Protein AF-A0A317SNU3-F1 (afdb_monomer)

Solvent-accessible surface area (backbone atoms only — not comparable to full-atom values): 5653 Å² total; per-residue (Å²): 129,87,79,77,74,79,76,78,79,77,80,51,76,71,59,56,67,74,59,52,39,79,40,68,68,50,52,49,54,66,69,69,50,57,92,88,56,88,82,66,70,39,50,67,39,48,52,50,29,52,56,42,22,73,74,49,82,58,45,58,78,88,29,46,66,35,50,47,51,28,51,52,37,49,48,53,44,54,51,50,53,50,47,53,49,51,50,50,54,57,62,71,75,108

Secondary structure (DSSP, 8-state):
---PPPPPPPPPHHHHHHT-TTSHHHHHHHHHS-TT----TTHHHHHHHHHHHHHTTT-SGGGHHHHHHHHHHHHHHHHHHHHHHHHHHHHT--

Nearest PDB structures (foldseek):
  1ei0-assembly1_A  TM=9.482E-01  e=1.189E+00  unclassified

pLDDT: mean 84.3, std 15.94, range [46.88, 95.5]

Radius of gyration: 17.39 Å; Cα contacts (8 Å, |Δi|>4): 49; chains: 1; bounding box: 44×30×57 Å

Mean predicted aligned error: 8.38 Å

Sequence (94 aa):
MPDTPPAPPAPSNSDRDIEDPLRPETKAKFKAKASSQYFDPCQEAANRSIRCLNRNVGDRDMCSDYFQAYRDCKKKWIEDMKEEKRRKTRMSLF

Organism: NCBI:txid42249

Foldseek 3Di:
DDDDPDDDPDDDPVNVVVQQLPDPVNVVVVVPDDPPDDDQSRVVLVVQLVVQCVVVVNPNVSSVVSVVSSVVNVVVVVVVVVVVVVVVVVVVVD

InterPro domains:
  IPR009069 Cysteine alpha-hairpin motif superfamily [SSF47072] (36-81)
  IPR051040 Cytochrome c oxidase-assembly factor COX23 [PTHR46811] (12-89)

Structure (mmCIF, N/CA/C/O backbone):
data_AF-A0A317SNU3-F1
#
_entry.id   AF-A0A317SNU3-F1
#
loop_
_atom_site.group_PDB
_atom_site.id
_atom_site.type_symbol
_atom_site.label_atom_id
_atom_site.label_alt_id
_atom_site.label_comp_id
_atom_site.label_asym_id
_atom_site.label_entity_id
_atom_site.label_seq_id
_atom_site.pdbx_PDB_ins_code
_atom_site.Cartn_x
_atom_site.Cartn_y
_atom_site.Cartn_z
_atom_site.occupancy
_atom_site.B_iso_or_equiv
_atom_site.auth_seq_id
_atom_site.auth_comp_id
_atom_site.auth_asym_id
_atom_site.auth_atom_id
_atom_site.pdbx_PDB_model_num
ATOM 1 N N . MET A 1 1 ? 27.769 4.912 -26.620 1.00 46.88 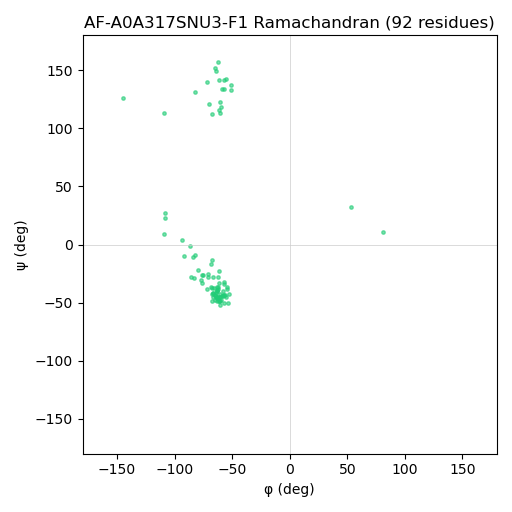1 MET A N 1
ATOM 2 C CA . MET A 1 1 ? 27.574 5.242 -25.193 1.00 46.88 1 MET A CA 1
ATOM 3 C C . MET A 1 1 ? 26.094 5.054 -24.926 1.00 46.88 1 MET A C 1
ATOM 5 O O . MET A 1 1 ? 25.340 5.537 -25.757 1.00 46.88 1 MET A O 1
ATOM 9 N N . PRO A 1 2 ? 25.664 4.274 -23.923 1.00 53.16 2 PRO A N 1
ATOM 10 C CA . PRO A 1 2 ? 24.239 4.113 -23.672 1.00 53.16 2 PRO A CA 1
ATOM 11 C C . PRO A 1 2 ? 23.690 5.433 -23.128 1.00 53.16 2 PRO A C 1
ATOM 13 O O . PRO A 1 2 ? 24.182 5.942 -22.122 1.00 53.16 2 PRO A O 1
ATOM 16 N N . ASP A 1 3 ? 22.722 5.998 -23.839 1.00 50.69 3 ASP A N 1
ATOM 17 C CA . ASP A 1 3 ? 21.976 7.174 -23.417 1.00 50.69 3 ASP A CA 1
ATOM 18 C C . ASP A 1 3 ? 21.258 6.858 -22.102 1.00 50.69 3 ASP A C 1
ATOM 20 O O . ASP A 1 3 ? 20.371 6.004 -22.048 1.00 50.69 3 ASP A O 1
ATOM 24 N N . THR A 1 4 ? 21.673 7.513 -21.019 1.00 56.47 4 THR A N 1
ATOM 25 C CA . THR A 1 4 ? 20.987 7.434 -19.729 1.00 56.47 4 THR A CA 1
ATOM 26 C C . THR A 1 4 ? 19.551 7.933 -19.920 1.00 56.47 4 THR A C 1
ATOM 28 O O . THR A 1 4 ? 19.375 9.097 -20.293 1.00 56.47 4 THR A O 1
ATOM 31 N N . PRO A 1 5 ? 18.514 7.104 -19.688 1.00 61.00 5 PRO A N 1
ATOM 32 C CA . PRO A 1 5 ? 17.139 7.565 -19.795 1.00 61.00 5 PRO A CA 1
ATOM 33 C C . PRO A 1 5 ? 16.896 8.688 -18.774 1.00 61.00 5 PRO A C 1
ATOM 35 O O . PRO A 1 5 ? 17.425 8.631 -17.659 1.00 61.00 5 PRO A O 1
ATOM 38 N N . PRO A 1 6 ? 16.127 9.730 -19.139 1.00 48.75 6 PRO A N 1
ATOM 39 C CA . PRO A 1 6 ? 15.883 10.863 -18.260 1.00 48.75 6 PRO A CA 1
ATOM 40 C C . PRO A 1 6 ? 15.236 10.383 -16.959 1.00 48.75 6 PRO A C 1
ATOM 42 O O . PRO A 1 6 ? 14.293 9.589 -16.979 1.00 48.75 6 PRO A O 1
ATOM 45 N N . ALA A 1 7 ? 15.759 10.873 -15.832 1.00 49.44 7 ALA A N 1
ATOM 46 C CA . ALA A 1 7 ? 15.203 10.599 -14.516 1.00 49.44 7 ALA A CA 1
ATOM 47 C C . ALA A 1 7 ? 13.693 10.909 -14.511 1.00 49.44 7 ALA A C 1
ATOM 49 O O . ALA A 1 7 ? 13.284 11.933 -15.075 1.00 49.44 7 ALA A O 1
ATOM 50 N N . PRO A 1 8 ? 12.852 10.051 -13.901 1.00 60.19 8 PRO A N 1
ATOM 51 C CA . PRO A 1 8 ? 11.432 10.338 -13.789 1.00 60.19 8 PRO A CA 1
ATOM 52 C C . PRO A 1 8 ? 11.239 11.683 -13.072 1.00 60.19 8 PRO A C 1
ATOM 54 O O . PRO A 1 8 ? 11.991 11.996 -12.142 1.00 60.19 8 PRO A O 1
ATOM 57 N N . PRO A 1 9 ? 10.260 12.501 -13.498 1.00 52.84 9 PRO A N 1
ATOM 58 C CA . PRO A 1 9 ? 10.003 13.782 -12.861 1.00 52.84 9 PRO A CA 1
ATOM 59 C C . PRO A 1 9 ? 9.729 13.559 -11.373 1.00 52.84 9 PRO A C 1
ATOM 61 O O . PRO A 1 9 ? 8.977 12.654 -11.003 1.00 52.84 9 PRO A O 1
ATOM 64 N N . ALA A 1 10 ? 10.362 14.373 -10.524 1.00 50.97 10 ALA A N 1
ATOM 65 C CA . ALA A 1 10 ? 10.163 14.314 -9.083 1.00 50.97 10 ALA A CA 1
ATOM 66 C C . ALA A 1 10 ? 8.654 14.364 -8.769 1.00 50.97 10 ALA A C 1
ATOM 68 O O . ALA A 1 10 ? 7.954 15.209 -9.338 1.00 50.97 10 ALA A O 1
ATOM 69 N N . PRO A 1 11 ? 8.134 13.486 -7.889 1.00 54.69 11 PRO A N 1
ATOM 70 C CA . PRO A 1 11 ? 6.712 13.464 -7.582 1.00 54.69 11 PRO A CA 1
ATOM 71 C C . PRO A 1 11 ? 6.305 14.817 -6.999 1.00 54.69 11 PRO A C 1
ATOM 73 O O . PRO A 1 11 ? 6.884 15.278 -6.006 1.00 54.69 11 PRO A O 1
ATOM 76 N N . SER A 1 12 ? 5.330 15.453 -7.648 1.00 49.78 12 SER A N 1
ATOM 77 C CA . SER A 1 12 ? 4.782 16.743 -7.242 1.00 49.78 12 SER A CA 1
ATOM 78 C C . SER A 1 12 ? 4.132 16.641 -5.855 1.00 49.78 12 SER A C 1
ATOM 80 O O . SER A 1 12 ? 3.738 15.556 -5.425 1.00 49.78 12 SER A O 1
ATOM 82 N N . ASN A 1 13 ? 3.998 17.755 -5.125 1.00 56.09 13 ASN A N 1
ATOM 83 C CA . ASN A 1 13 ? 3.386 17.734 -3.786 1.00 56.09 13 ASN A CA 1
ATOM 84 C C . ASN A 1 13 ? 1.957 17.157 -3.801 1.00 56.09 13 ASN A C 1
ATOM 86 O O . ASN A 1 13 ? 1.598 16.409 -2.899 1.00 56.09 13 ASN A O 1
ATOM 90 N N . SER A 1 14 ? 1.199 17.383 -4.877 1.00 52.88 14 SER A N 1
ATOM 91 C CA . SER A 1 14 ? -0.136 16.807 -5.071 1.00 52.88 14 SER A CA 1
ATOM 92 C C . SER A 1 14 ? -0.147 15.285 -5.242 1.00 52.88 14 SER A C 1
ATOM 94 O O . SER A 1 14 ? -1.125 14.645 -4.869 1.00 52.88 14 SER A O 1
ATOM 96 N N . ASP A 1 15 ? 0.928 14.676 -5.753 1.00 52.81 15 ASP A N 1
ATOM 97 C CA . ASP A 1 15 ? 1.022 13.212 -5.850 1.00 52.81 15 ASP A CA 1
ATOM 98 C C . ASP A 1 15 ? 1.195 12.549 -4.481 1.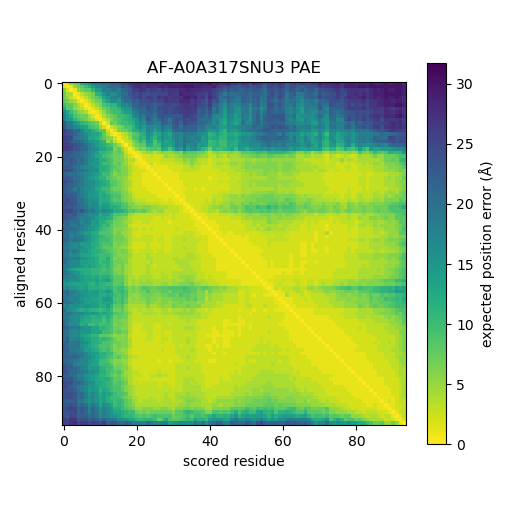00 52.81 15 ASP A C 1
ATOM 100 O O . ASP A 1 15 ? 0.771 11.410 -4.289 1.00 52.81 15 ASP A O 1
ATOM 104 N N . ARG A 1 16 ? 1.789 13.269 -3.521 1.00 52.56 16 ARG A N 1
ATOM 105 C CA . ARG A 1 16 ? 2.032 12.779 -2.157 1.00 52.56 16 ARG A CA 1
ATOM 106 C C . ARG A 1 16 ? 0.757 12.776 -1.316 1.00 52.56 16 ARG A C 1
ATOM 108 O O . ARG A 1 16 ? 0.577 11.879 -0.498 1.00 52.56 16 ARG A O 1
ATOM 115 N N . ASP A 1 17 ? -0.137 13.733 -1.560 1.00 50.62 17 ASP A N 1
ATOM 116 C CA . ASP A 1 17 ? -1.414 13.855 -0.848 1.00 50.62 17 ASP A CA 1
ATOM 117 C C . ASP A 1 17 ? -2.462 12.830 -1.324 1.00 50.62 17 ASP A C 1
ATOM 119 O O . ASP A 1 17 ? -3.349 12.431 -0.564 1.00 50.62 17 ASP A O 1
ATOM 123 N N . ILE A 1 18 ? -2.360 12.359 -2.574 1.00 54.84 18 ILE A N 1
ATOM 124 C CA . ILE A 1 18 ? -3.247 11.315 -3.117 1.00 54.84 18 ILE A CA 1
ATOM 125 C C . ILE A 1 18 ? -2.883 9.919 -2.582 1.00 54.84 18 ILE A C 1
ATOM 127 O O . ILE A 1 18 ? -3.762 9.064 -2.465 1.00 54.84 18 ILE A O 1
ATOM 131 N N . GLU A 1 19 ? -1.626 9.696 -2.196 1.00 64.75 19 GLU A N 1
ATOM 132 C CA . GLU A 1 19 ? -1.119 8.399 -1.729 1.00 64.75 19 GLU A CA 1
ATOM 133 C C . GLU A 1 19 ? -1.163 8.188 -0.212 1.00 64.75 19 GLU A C 1
ATOM 135 O O . GLU A 1 19 ? -0.700 7.150 0.257 1.00 64.75 19 GLU A O 1
ATOM 140 N N . ASP A 1 20 ? -1.708 9.121 0.574 1.00 81.25 20 ASP A N 1
ATOM 141 C CA . ASP A 1 20 ? -1.746 8.950 2.027 1.00 81.25 20 ASP A CA 1
ATOM 142 C C . ASP A 1 20 ? -2.684 7.787 2.438 1.00 81.25 20 ASP A C 1
ATOM 144 O O . ASP A 1 20 ? -3.913 7.892 2.300 1.00 81.25 20 ASP A O 1
ATOM 148 N N . PRO A 1 21 ? -2.151 6.673 2.990 1.00 86.06 21 PRO A N 1
ATOM 149 C CA . PRO A 1 21 ? -2.978 5.554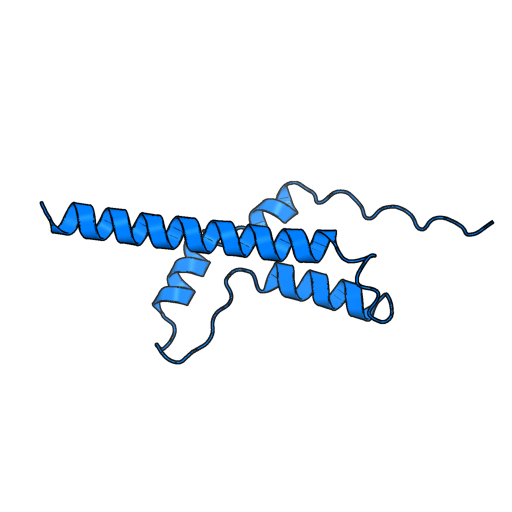 3.429 1.00 86.06 21 PRO A CA 1
ATOM 150 C C . PRO A 1 21 ? -3.834 5.903 4.652 1.00 86.06 21 PRO A C 1
ATOM 152 O O . PRO A 1 21 ? -4.785 5.182 4.948 1.00 86.06 21 PRO A O 1
ATOM 155 N N . LEU A 1 22 ? -3.527 6.982 5.377 1.00 89.25 22 LEU A N 1
ATOM 156 C CA . LEU A 1 22 ? -4.183 7.337 6.637 1.00 89.25 22 LEU A CA 1
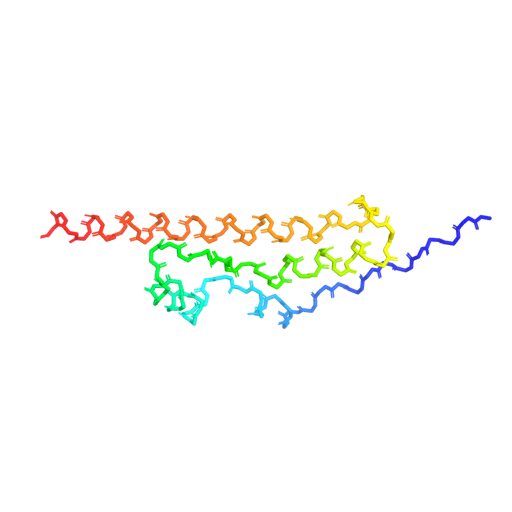ATOM 157 C C . LEU A 1 22 ? -5.461 8.161 6.452 1.00 89.25 22 LEU A C 1
ATOM 159 O O . LEU A 1 22 ? -6.142 8.461 7.439 1.00 89.25 22 LEU A O 1
ATOM 163 N N . ARG A 1 23 ? -5.828 8.483 5.205 1.00 89.88 23 ARG A N 1
ATOM 164 C CA . ARG A 1 23 ? -7.033 9.259 4.902 1.00 89.88 23 ARG A CA 1
ATOM 165 C C . ARG A 1 23 ? -8.287 8.604 5.509 1.00 89.88 23 ARG A C 1
ATOM 167 O O . ARG A 1 23 ? -8.421 7.373 5.479 1.00 89.88 23 ARG A O 1
ATOM 174 N N . PRO A 1 24 ? -9.249 9.400 6.016 1.00 89.50 24 PRO A N 1
ATOM 175 C CA . PRO A 1 24 ? -10.460 8.878 6.657 1.00 89.50 24 PRO A CA 1
ATOM 176 C C . PRO A 1 24 ? -11.245 7.902 5.773 1.00 89.50 24 PRO A C 1
ATOM 178 O O . PRO A 1 24 ? -11.717 6.878 6.257 1.00 89.50 24 PRO A O 1
ATOM 181 N N . GLU A 1 25 ? -11.311 8.189 4.473 1.00 90.12 25 GLU A N 1
ATOM 182 C CA . GLU A 1 25 ? -11.899 7.349 3.421 1.00 90.12 25 GLU A CA 1
ATOM 183 C C . GLU A 1 25 ? -11.309 5.927 3.413 1.00 90.12 25 GLU A C 1
ATOM 185 O O . GLU A 1 25 ? -12.035 4.931 3.446 1.00 90.12 25 GLU A O 1
ATOM 190 N N . THR A 1 26 ? -9.977 5.817 3.417 1.00 91.44 26 THR A N 1
ATOM 191 C CA . THR A 1 26 ? -9.244 4.542 3.410 1.00 91.44 26 THR A CA 1
ATOM 192 C C . THR A 1 26 ? -9.510 3.763 4.696 1.00 91.44 26 THR A C 1
ATOM 194 O O . THR A 1 26 ? -9.817 2.568 4.657 1.00 91.44 26 THR A O 1
ATOM 197 N N . LYS A 1 27 ? -9.495 4.453 5.844 1.00 92.00 27 LYS A N 1
ATOM 198 C CA . LYS A 1 27 ? -9.843 3.867 7.148 1.00 92.00 27 LYS A CA 1
ATOM 199 C C . LYS A 1 27 ? -11.295 3.394 7.206 1.00 92.00 27 LYS A C 1
ATOM 201 O O . LYS A 1 27 ? -11.560 2.336 7.776 1.00 92.00 27 LYS A O 1
ATOM 206 N N . ALA A 1 28 ? -12.230 4.143 6.625 1.00 92.50 28 ALA A N 1
ATOM 207 C CA . ALA A 1 28 ? -13.639 3.770 6.559 1.00 92.50 28 ALA A CA 1
ATOM 208 C C . ALA A 1 28 ? -13.833 2.505 5.714 1.00 92.50 28 ALA A C 1
ATOM 210 O O . ALA A 1 28 ? -14.435 1.546 6.192 1.00 92.50 28 ALA A O 1
ATOM 211 N N . LYS A 1 29 ? -13.229 2.445 4.519 1.00 92.31 29 LYS A N 1
ATOM 212 C CA . LYS A 1 29 ? -13.246 1.249 3.658 1.00 92.31 29 LYS A CA 1
ATOM 213 C C . LYS A 1 29 ? -12.653 0.028 4.363 1.00 92.31 29 LYS A C 1
ATOM 215 O O . LYS A 1 29 ? -13.249 -1.046 4.337 1.00 92.31 29 LYS A O 1
ATOM 220 N N . PHE A 1 30 ? -11.531 0.196 5.065 1.00 92.69 30 PHE A N 1
ATOM 221 C CA . PHE A 1 30 ? -10.917 -0.889 5.833 1.00 92.69 30 PHE A CA 1
ATOM 222 C C . PHE A 1 30 ? -11.816 -1.417 6.961 1.00 92.69 30 PHE A C 1
ATOM 224 O O . PHE A 1 30 ? -11.798 -2.617 7.237 1.00 92.69 30 PHE A O 1
ATOM 231 N N . LYS A 1 31 ? -12.582 -0.539 7.619 1.00 91.38 31 LYS A N 1
ATOM 232 C CA . LYS A 1 31 ? -13.531 -0.914 8.682 1.00 91.38 31 LYS A CA 1
ATOM 233 C C . LYS A 1 31 ? -14.818 -1.529 8.128 1.00 91.38 31 LYS A C 1
ATOM 235 O O . LYS A 1 31 ? -15.406 -2.363 8.802 1.00 91.38 31 LYS A O 1
ATOM 240 N N . ALA A 1 32 ? -15.238 -1.120 6.933 1.00 94.56 32 ALA A N 1
ATOM 241 C CA . ALA A 1 32 ? -16.456 -1.599 6.284 1.00 94.56 32 ALA A CA 1
ATOM 242 C C . ALA A 1 32 ? -16.295 -2.970 5.603 1.00 94.56 32 ALA A C 1
ATOM 244 O O . ALA A 1 32 ? -17.292 -3.651 5.372 1.00 94.56 32 ALA A O 1
ATOM 245 N N . LYS A 1 33 ? -15.066 -3.381 5.263 1.00 93.75 33 LYS A N 1
ATOM 246 C CA . LYS A 1 33 ? -14.822 -4.663 4.585 1.00 93.75 33 LYS A CA 1
ATOM 247 C C . LYS A 1 33 ? -15.203 -5.864 5.461 1.00 93.75 33 LYS A C 1
ATOM 249 O O . LYS A 1 33 ? -15.056 -5.826 6.685 1.00 93.75 33 LYS A O 1
ATOM 254 N N . ALA A 1 34 ? -15.573 -6.973 4.821 1.00 95.06 34 ALA A N 1
ATOM 255 C CA . ALA A 1 34 ? -15.770 -8.243 5.518 1.00 95.06 34 ALA A CA 1
ATOM 256 C C . ALA A 1 34 ? -14.456 -8.751 6.139 1.00 95.06 34 ALA A C 1
ATOM 258 O O . ALA A 1 34 ? -13.372 -8.534 5.597 1.00 95.06 34 ALA A O 1
ATOM 259 N N . SER A 1 35 ? -14.533 -9.474 7.257 1.00 88.31 35 SER A N 1
ATOM 260 C CA . SER A 1 35 ? -13.347 -9.973 7.974 1.00 88.31 35 SER A CA 1
ATOM 261 C C . SER A 1 35 ? -12.432 -10.855 7.113 1.00 88.31 35 SER A C 1
ATOM 263 O O . SER A 1 35 ? -11.217 -10.814 7.291 1.00 88.31 35 SER A O 1
ATOM 265 N N . SER A 1 36 ? -12.997 -11.601 6.161 1.00 93.31 36 SER A N 1
ATOM 266 C CA . SER A 1 36 ? -12.271 -12.447 5.205 1.00 93.31 36 SER A CA 1
ATOM 267 C C . SER A 1 36 ? -11.746 -11.701 3.972 1.00 93.31 36 SER A C 1
ATOM 269 O O . SER A 1 36 ? -10.971 -12.265 3.202 1.00 93.31 36 SER A O 1
ATOM 271 N N . GLN A 1 37 ? -12.150 -10.447 3.754 1.00 94.19 37 GLN A N 1
ATOM 272 C CA . GLN A 1 37 ? -11.791 -9.698 2.554 1.00 94.19 37 GLN A CA 1
ATOM 273 C C . GLN A 1 37 ? -10.399 -9.072 2.687 1.00 94.19 37 GLN A C 1
ATOM 275 O O . GLN A 1 37 ? -10.093 -8.384 3.663 1.00 94.19 37 GLN A O 1
ATOM 280 N N . TYR A 1 38 ? -9.559 -9.262 1.669 1.00 92.69 38 TYR A N 1
ATOM 281 C CA . TYR A 1 38 ? -8.270 -8.583 1.579 1.00 92.69 38 TYR A CA 1
ATOM 282 C C . TYR A 1 38 ? -8.452 -7.092 1.264 1.00 92.69 38 TYR A C 1
ATOM 284 O O . TYR A 1 38 ? -9.295 -6.716 0.450 1.00 92.69 38 TYR A O 1
ATOM 292 N N . PHE A 1 39 ? -7.650 -6.240 1.901 1.00 93.12 39 PHE A N 1
ATOM 293 C CA . PHE A 1 39 ? -7.616 -4.807 1.620 1.00 93.12 39 PHE A CA 1
ATOM 294 C C . PHE A 1 39 ? -6.195 -4.286 1.761 1.00 93.12 39 PHE 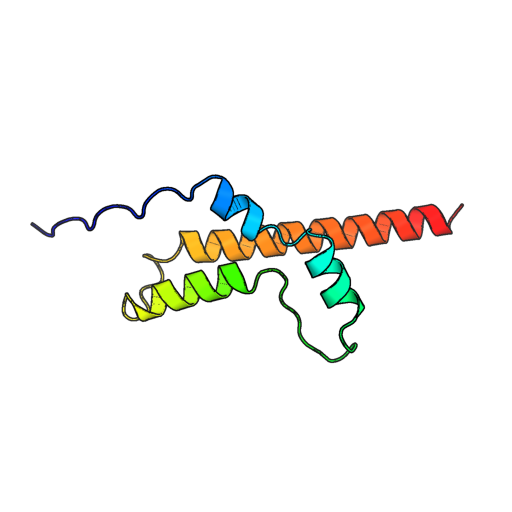A C 1
ATOM 296 O O . PHE A 1 39 ? -5.580 -4.448 2.818 1.00 93.12 39 PHE A O 1
ATOM 303 N N . ASP A 1 40 ? -5.716 -3.630 0.709 1.00 92.81 40 ASP A N 1
ATOM 304 C CA . ASP A 1 40 ? -4.440 -2.933 0.706 1.00 92.81 40 ASP A CA 1
ATOM 305 C C . ASP A 1 40 ? -4.677 -1.411 0.673 1.00 92.81 40 ASP A C 1
ATOM 307 O O . ASP A 1 40 ? -5.167 -0.892 -0.333 1.00 92.81 40 ASP A O 1
ATOM 311 N N . PRO A 1 41 ? -4.340 -0.666 1.742 1.00 92.75 41 PRO A N 1
ATOM 312 C CA . PRO A 1 41 ? -4.436 0.796 1.749 1.00 92.75 41 PRO A CA 1
ATOM 313 C C . PRO A 1 41 ? -3.434 1.463 0.791 1.00 92.75 41 PRO A C 1
ATOM 315 O O . PRO A 1 41 ? -3.573 2.645 0.498 1.00 92.75 41 PRO A O 1
ATOM 318 N N . CYS A 1 42 ? -2.445 0.715 0.296 1.00 94.38 42 CYS A N 1
ATOM 319 C CA . CYS A 1 42 ? -1.356 1.182 -0.558 1.00 94.38 42 CYS A CA 1
ATOM 320 C C . CYS A 1 42 ? -1.495 0.691 -2.007 1.00 94.38 42 CYS A C 1
ATOM 322 O O . CYS A 1 42 ? -0.506 0.625 -2.743 1.00 94.38 42 CYS A O 1
ATOM 324 N N . GLN A 1 43 ? -2.717 0.341 -2.425 1.00 92.88 43 GLN A N 1
ATOM 325 C CA . GLN A 1 43 ? -3.006 -0.219 -3.746 1.00 92.88 43 GLN A CA 1
ATOM 326 C C . GLN A 1 43 ? -2.480 0.659 -4.893 1.00 92.88 43 GLN A C 1
ATOM 328 O O . GLN A 1 43 ? -1.973 0.132 -5.879 1.00 92.88 43 GLN A O 1
ATOM 333 N N . GLU A 1 44 ? -2.535 1.987 -4.767 1.00 90.12 44 GLU A N 1
ATOM 334 C CA . GLU A 1 44 ? -2.022 2.895 -5.802 1.00 90.12 44 GLU A CA 1
ATOM 335 C C . GLU A 1 44 ? -0.498 2.830 -5.953 1.00 90.12 44 GLU A C 1
ATOM 337 O O . GLU A 1 44 ? -0.000 2.730 -7.079 1.00 90.12 44 GLU A O 1
ATOM 342 N N . ALA A 1 45 ? 0.245 2.778 -4.844 1.00 90.81 45 ALA A N 1
ATOM 343 C CA . ALA A 1 45 ? 1.694 2.589 -4.875 1.00 90.81 45 ALA A CA 1
ATOM 344 C C . ALA A 1 45 ? 2.062 1.220 -5.482 1.00 90.81 45 ALA A C 1
ATOM 346 O O . ALA A 1 45 ? 2.966 1.123 -6.318 1.00 90.81 45 ALA A O 1
ATOM 347 N N . ALA A 1 46 ? 1.302 0.168 -5.151 1.00 93.19 46 ALA A N 1
ATOM 348 C CA . ALA A 1 46 ? 1.456 -1.147 -5.773 1.00 93.19 46 ALA A CA 1
ATOM 349 C C . ALA A 1 46 ? 1.212 -1.078 -7.290 1.00 93.19 46 ALA A C 1
ATOM 351 O O . ALA A 1 46 ? 2.061 -1.511 -8.073 1.00 93.19 46 ALA A O 1
ATOM 352 N N . ASN A 1 47 ? 0.111 -0.453 -7.717 1.00 94.00 47 ASN A N 1
ATOM 353 C CA . ASN A 1 47 ? -0.226 -0.265 -9.127 1.00 94.00 47 ASN A CA 1
ATOM 354 C C . ASN A 1 47 ? 0.883 0.492 -9.875 1.00 94.00 47 ASN A C 1
ATOM 356 O O . ASN A 1 47 ? 1.220 0.130 -11.001 1.00 94.00 47 ASN A O 1
ATOM 360 N N . ARG A 1 48 ? 1.493 1.517 -9.262 1.00 91.25 48 ARG A N 1
ATOM 361 C CA . ARG A 1 48 ? 2.634 2.246 -9.844 1.00 91.25 48 ARG A CA 1
ATOM 362 C C . ARG A 1 48 ? 3.844 1.337 -10.047 1.00 91.25 48 ARG A C 1
ATOM 364 O O . ARG A 1 48 ? 4.398 1.323 -11.145 1.00 91.25 48 ARG A O 1
ATOM 371 N N . SER A 1 49 ? 4.193 0.526 -9.050 1.00 91.62 49 SER A N 1
ATOM 372 C CA . SER A 1 49 ? 5.308 -0.420 -9.169 1.00 91.62 49 SER A CA 1
ATOM 373 C C . SER A 1 49 ? 5.077 -1.483 -10.255 1.00 91.62 49 SER A C 1
ATOM 375 O O . SER A 1 49 ? 5.970 -1.752 -11.054 1.00 91.62 49 SER A O 1
ATOM 377 N N . ILE A 1 50 ? 3.849 -2.001 -10.383 1.00 94.31 50 ILE A N 1
ATOM 378 C CA . ILE A 1 50 ? 3.465 -2.949 -11.443 1.00 94.31 50 ILE A CA 1
ATOM 379 C C . ILE A 1 50 ? 3.544 -2.277 -12.818 1.00 94.31 50 ILE A C 1
ATOM 381 O O . ILE A 1 50 ? 4.089 -2.839 -13.766 1.00 94.31 50 ILE A O 1
ATOM 385 N N . ARG A 1 51 ? 3.054 -1.038 -12.930 1.00 94.44 51 ARG A N 1
ATOM 386 C CA . ARG A 1 51 ? 3.158 -0.245 -14.161 1.00 94.44 51 ARG A CA 1
ATOM 387 C C . ARG A 1 51 ? 4.612 0.026 -14.558 1.00 94.44 51 ARG A C 1
ATOM 389 O O . ARG A 1 51 ? 4.892 0.107 -15.750 1.00 94.44 51 ARG A O 1
ATOM 396 N N . CYS A 1 52 ? 5.522 0.179 -13.597 1.00 93.19 52 CYS A N 1
ATOM 397 C CA . CYS A 1 52 ? 6.954 0.293 -13.869 1.00 93.19 52 CYS A CA 1
ATOM 398 C C . CYS A 1 52 ? 7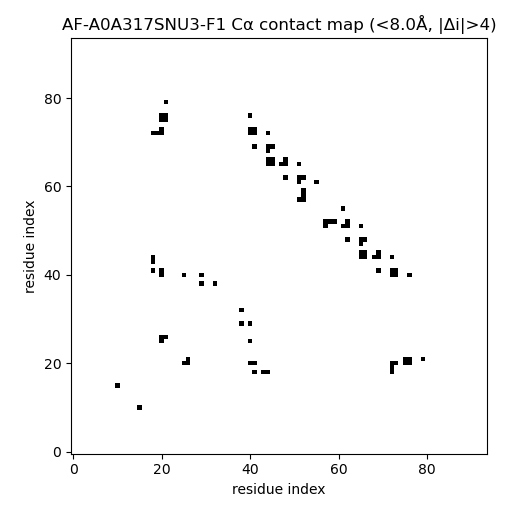.519 -1.029 -14.411 1.00 93.19 52 CYS A C 1
ATOM 400 O O . CYS A 1 52 ? 8.141 -1.032 -15.471 1.00 93.19 52 CYS A O 1
ATOM 402 N N . LEU A 1 53 ? 7.221 -2.156 -13.758 1.00 94.56 53 LEU A N 1
ATOM 403 C CA . LEU A 1 53 ? 7.672 -3.478 -14.203 1.00 94.56 53 LEU A CA 1
ATOM 404 C C . LEU A 1 53 ? 7.191 -3.807 -15.622 1.00 94.56 53 LEU A C 1
ATOM 406 O O . LEU A 1 53 ? 7.983 -4.248 -16.449 1.00 94.56 53 LEU A O 1
ATOM 410 N N . ASN A 1 54 ? 5.925 -3.523 -15.934 1.00 95.06 54 ASN A N 1
ATOM 411 C CA . ASN A 1 54 ? 5.356 -3.784 -17.259 1.00 95.06 54 ASN A CA 1
ATOM 412 C C . ASN A 1 54 ? 6.048 -2.991 -18.380 1.00 95.06 54 ASN A C 1
ATOM 414 O O . ASN A 1 54 ? 6.052 -3.437 -19.522 1.00 95.06 54 ASN A O 1
ATOM 418 N N . ARG A 1 55 ? 6.621 -1.819 -18.073 1.00 94.69 55 ARG A N 1
ATOM 419 C CA . ARG A 1 55 ? 7.343 -0.988 -19.052 1.00 94.69 55 ARG A CA 1
ATOM 420 C C . ARG A 1 55 ? 8.806 -1.383 -19.207 1.00 94.69 55 ARG A C 1
ATOM 422 O O . ARG A 1 55 ? 9.359 -1.196 -20.281 1.00 94.69 55 ARG A O 1
ATOM 429 N N . ASN A 1 56 ? 9.403 -1.937 -18.156 1.00 93.12 56 ASN A N 1
ATOM 430 C CA . ASN A 1 56 ? 10.826 -2.268 -18.101 1.00 93.12 56 ASN A CA 1
ATOM 431 C C . ASN A 1 56 ? 11.078 -3.784 -18.159 1.00 93.12 56 ASN A C 1
ATOM 433 O O . ASN A 1 56 ? 12.065 -4.263 -17.618 1.00 93.12 56 ASN A O 1
ATOM 437 N N . VAL A 1 57 ? 10.172 -4.559 -18.771 1.00 93.50 57 VAL A N 1
ATOM 438 C CA . VAL A 1 57 ? 10.306 -6.024 -18.948 1.00 93.50 57 VAL A CA 1
ATOM 439 C C . VAL A 1 57 ? 10.573 -6.762 -17.621 1.00 93.50 57 VAL A C 1
ATOM 441 O O . VAL A 1 57 ? 11.247 -7.785 -17.562 1.00 93.50 57 VAL A O 1
ATOM 444 N N . GLY A 1 58 ? 10.033 -6.238 -16.521 1.00 91.69 58 GLY A N 1
ATOM 445 C CA . GLY A 1 58 ? 10.210 -6.808 -15.190 1.00 91.69 58 GLY A CA 1
ATOM 446 C C . GLY A 1 58 ? 11.530 -6.463 -14.494 1.00 91.69 58 GLY A C 1
ATOM 447 O O . GLY A 1 58 ? 11.796 -7.047 -13.444 1.00 91.69 58 GLY A O 1
ATOM 448 N N . ASP A 1 59 ? 12.328 -5.526 -15.016 1.00 92.75 59 ASP A N 1
ATOM 449 C CA . ASP A 1 59 ? 13.527 -5.035 -14.334 1.00 92.75 59 ASP A CA 1
ATOM 450 C C . ASP A 1 59 ? 13.154 -4.378 -12.996 1.00 92.75 59 ASP A C 1
ATOM 452 O O . ASP A 1 59 ? 12.424 -3.384 -12.924 1.00 92.75 59 ASP A O 1
ATOM 456 N N . ARG A 1 60 ? 13.628 -4.989 -11.910 1.00 91.06 60 ARG A N 1
ATOM 457 C CA . ARG A 1 60 ? 13.289 -4.604 -10.539 1.00 91.06 60 ARG A CA 1
ATOM 458 C C . ARG A 1 60 ? 14.145 -3.447 -10.046 1.00 91.06 60 ARG A C 1
ATOM 460 O O . ARG A 1 60 ? 13.661 -2.682 -9.213 1.00 91.06 60 ARG A O 1
ATOM 467 N N . ASP A 1 61 ? 15.368 -3.315 -10.544 1.00 94.31 61 ASP A N 1
ATOM 468 C CA . ASP A 1 61 ? 16.314 -2.314 -10.054 1.00 94.31 61 ASP A CA 1
ATOM 469 C C . ASP A 1 61 ? 15.869 -0.918 -10.499 1.00 94.31 61 ASP A C 1
ATOM 471 O O . ASP A 1 61 ? 15.826 0.014 -9.689 1.00 94.31 61 ASP A O 1
ATOM 475 N N . MET A 1 62 ? 15.356 -0.823 -11.732 1.00 90.19 62 MET A N 1
ATOM 476 C CA . MET A 1 62 ? 14.715 0.376 -12.290 1.00 90.19 62 MET A CA 1
ATOM 477 C C . MET A 1 62 ? 13.458 0.824 -11.527 1.00 90.19 62 MET A C 1
ATOM 479 O O . MET A 1 62 ? 13.062 1.986 -11.605 1.00 90.19 62 MET A O 1
ATOM 483 N N . CYS A 1 63 ? 12.805 -0.087 -10.800 1.00 93.69 63 CYS A N 1
ATOM 484 C CA . CYS A 1 63 ? 11.535 0.168 -10.115 1.00 93.69 63 CYS A CA 1
ATOM 485 C C . CYS A 1 63 ? 11.659 0.234 -8.583 1.00 93.69 63 CYS A C 1
ATOM 487 O O . CYS A 1 63 ? 10.639 0.280 -7.887 1.00 93.69 63 CYS A O 1
ATOM 489 N N . SER A 1 64 ? 12.887 0.239 -8.056 1.00 92.62 64 SER A N 1
ATOM 490 C CA . SER A 1 64 ? 13.197 0.214 -6.620 1.00 92.62 64 SER A CA 1
ATOM 491 C C . SER A 1 64 ? 12.483 1.311 -5.821 1.00 92.62 64 SER A C 1
ATOM 493 O O . SER A 1 64 ? 11.877 1.006 -4.790 1.00 92.62 64 SER A O 1
ATOM 495 N N . ASP A 1 65 ? 12.432 2.537 -6.339 1.00 89.31 65 ASP A N 1
ATOM 496 C CA . ASP A 1 65 ? 11.746 3.666 -5.696 1.00 89.31 65 ASP A CA 1
ATOM 497 C C . ASP A 1 65 ? 10.234 3.440 -5.540 1.00 89.31 65 ASP A C 1
ATOM 499 O O . ASP A 1 65 ? 9.655 3.746 -4.495 1.00 89.31 65 ASP A O 1
ATOM 503 N N . TYR A 1 66 ? 9.579 2.827 -6.532 1.00 91.62 66 TYR A N 1
ATOM 504 C CA . TYR A 1 66 ? 8.150 2.506 -6.443 1.00 91.62 66 TYR A CA 1
ATOM 505 C C . TYR A 1 66 ? 7.877 1.420 -5.397 1.00 91.62 66 TYR A C 1
ATOM 507 O O . TYR A 1 66 ? 6.872 1.473 -4.683 1.00 91.62 66 TYR A O 1
ATOM 515 N N . PHE A 1 67 ? 8.775 0.438 -5.268 1.00 93.75 67 PHE A N 1
ATOM 516 C CA . PHE A 1 67 ? 8.673 -0.558 -4.201 1.00 93.75 67 PHE A CA 1
ATOM 517 C C . PHE A 1 67 ? 8.913 0.059 -2.828 1.00 93.75 67 PHE A C 1
ATOM 519 O O . PHE A 1 67 ? 8.252 -0.328 -1.862 1.00 93.75 67 PHE A O 1
ATOM 526 N N . GLN A 1 68 ? 9.838 1.014 -2.737 1.00 92.44 68 GLN A N 1
ATOM 527 C CA . GLN A 1 68 ? 10.112 1.719 -1.497 1.00 92.44 68 GLN A CA 1
ATOM 528 C C . GLN A 1 68 ? 8.893 2.536 -1.057 1.00 92.44 68 GLN A C 1
ATOM 530 O O . GLN A 1 68 ? 8.445 2.379 0.078 1.00 92.44 68 GLN A O 1
ATOM 535 N N . ALA A 1 69 ? 8.256 3.265 -1.977 1.00 91.44 69 ALA A N 1
ATOM 536 C CA . ALA A 1 69 ? 7.006 3.976 -1.711 1.00 91.44 69 ALA A CA 1
ATOM 537 C C . ALA A 1 69 ? 5.897 3.042 -1.184 1.00 91.44 69 ALA A C 1
ATOM 539 O O . ALA A 1 69 ? 5.232 3.359 -0.194 1.00 91.44 69 ALA A O 1
ATOM 540 N N . TYR A 1 70 ? 5.734 1.851 -1.776 1.00 93.12 70 TYR A N 1
ATOM 541 C CA . TYR A 1 70 ? 4.776 0.851 -1.288 1.00 93.12 70 TYR A CA 1
ATOM 542 C C . TYR A 1 70 ? 5.094 0.378 0.141 1.00 93.12 70 TYR A C 1
ATOM 544 O O . TYR A 1 70 ? 4.201 0.298 0.992 1.00 93.12 70 TYR A O 1
ATOM 552 N N . ARG A 1 71 ? 6.368 0.085 0.434 1.00 94.88 71 ARG A N 1
ATOM 553 C CA . ARG A 1 71 ? 6.810 -0.338 1.774 1.00 94.88 71 ARG A CA 1
ATOM 554 C C . ARG A 1 71 ? 6.586 0.753 2.812 1.00 94.88 71 ARG A C 1
ATOM 556 O O . ARG A 1 71 ? 6.067 0.457 3.887 1.00 94.88 71 ARG A O 1
ATOM 563 N N . ASP A 1 72 ? 6.935 1.991 2.484 1.00 93.62 72 ASP A N 1
ATOM 564 C CA . ASP A 1 72 ? 6.796 3.134 3.383 1.00 93.62 72 ASP A CA 1
ATOM 565 C C . ASP A 1 72 ? 5.327 3.441 3.668 1.00 93.62 72 ASP A C 1
ATOM 567 O O . ASP A 1 72 ? 4.950 3.656 4.822 1.00 93.62 72 ASP A O 1
ATOM 571 N N . CYS A 1 73 ? 4.474 3.371 2.644 1.00 94.06 73 CYS A N 1
ATOM 572 C CA . CYS A 1 73 ? 3.028 3.469 2.802 1.00 94.06 73 CYS A CA 1
ATOM 573 C C . CYS A 1 73 ? 2.502 2.401 3.775 1.00 94.06 73 CYS A C 1
ATOM 575 O O . CYS A 1 73 ? 1.821 2.709 4.759 1.00 94.06 73 CYS A O 1
ATOM 577 N N . LYS A 1 74 ? 2.877 1.135 3.561 1.00 93.81 74 LYS A N 1
ATOM 578 C CA . LYS A 1 74 ? 2.404 0.022 4.393 1.00 93.81 74 LYS A CA 1
ATOM 579 C C . LYS A 1 74 ? 2.912 0.122 5.829 1.00 93.81 74 LYS A C 1
ATOM 581 O O . LYS A 1 74 ? 2.173 -0.187 6.763 1.00 93.81 74 LYS A O 1
ATOM 586 N N . LYS A 1 75 ? 4.152 0.582 6.012 1.00 94.81 75 LYS A N 1
ATOM 587 C CA . LYS A 1 75 ? 4.744 0.837 7.327 1.00 94.81 75 LYS A CA 1
ATOM 588 C C . LYS A 1 75 ? 3.941 1.890 8.092 1.00 94.81 75 LYS A C 1
ATOM 590 O O . LYS A 1 75 ? 3.486 1.591 9.194 1.00 94.81 75 LYS A O 1
ATOM 595 N N . LYS A 1 76 ? 3.685 3.051 7.477 1.00 93.69 76 LYS A N 1
ATOM 596 C CA . LYS A 1 76 ? 2.873 4.128 8.074 1.00 93.69 76 LYS A CA 1
ATOM 597 C C . LYS A 1 76 ? 1.489 3.636 8.488 1.00 93.69 76 LYS A C 1
ATOM 599 O O . LYS A 1 76 ? 1.054 3.889 9.606 1.00 93.69 76 LYS A O 1
ATOM 604 N N . TRP A 1 77 ? 0.822 2.874 7.620 1.00 94.19 77 TRP A N 1
ATOM 605 C CA . TRP A 1 77 ? -0.488 2.299 7.925 1.00 94.19 77 TRP A CA 1
ATOM 606 C C . TRP A 1 77 ? -0.467 1.371 9.148 1.00 94.19 77 TRP A C 1
ATOM 608 O O . TRP A 1 77 ? -1.316 1.477 10.032 1.00 94.19 77 TRP A O 1
ATOM 618 N N . ILE A 1 78 ? 0.495 0.444 9.211 1.00 94.62 78 ILE A N 1
ATOM 619 C CA . ILE A 1 78 ? 0.603 -0.507 10.326 1.00 94.62 78 ILE A CA 1
ATOM 620 C C . ILE A 1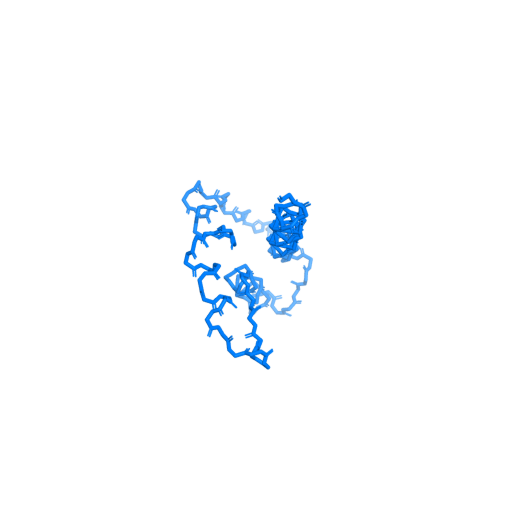 78 ? 0.895 0.227 11.639 1.00 94.62 78 ILE A C 1
ATOM 622 O O . ILE A 1 78 ? 0.320 -0.123 12.673 1.00 94.62 78 ILE A O 1
ATOM 626 N N . GLU A 1 79 ? 1.781 1.222 11.607 1.00 95.50 79 GLU A N 1
ATOM 627 C CA . GLU A 1 79 ? 2.136 2.033 12.773 1.00 95.50 79 GLU A CA 1
ATOM 628 C C . GLU A 1 79 ? 0.922 2.794 13.316 1.00 95.50 79 GLU A C 1
ATOM 630 O O . GLU A 1 79 ? 0.608 2.656 14.50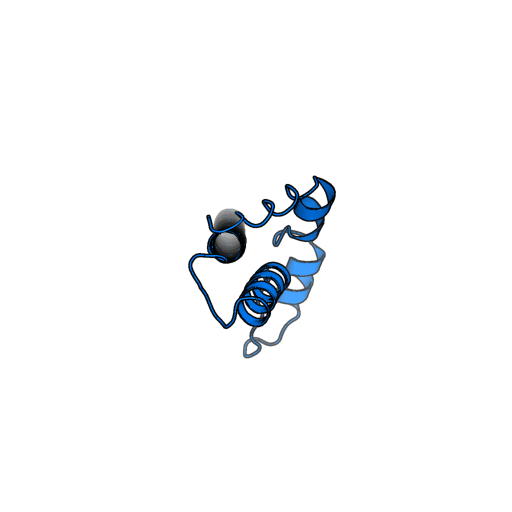0 1.00 95.50 79 GLU A O 1
ATOM 635 N N . ASP A 1 80 ? 0.177 3.477 12.447 1.00 94.19 80 ASP A N 1
ATOM 636 C CA . ASP A 1 80 ? -1.036 4.214 12.811 1.00 94.19 80 ASP A CA 1
ATOM 637 C C . ASP A 1 80 ? -2.140 3.286 13.3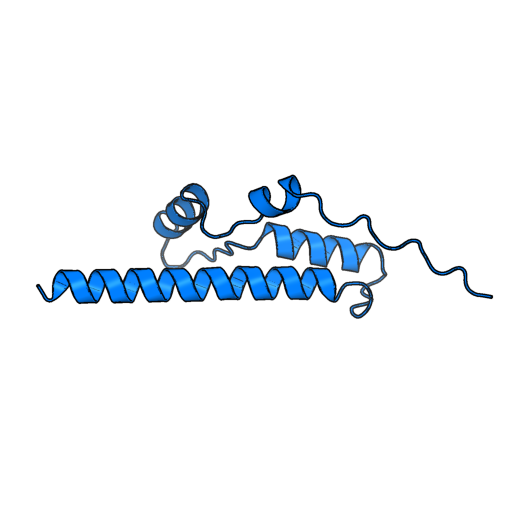50 1.00 94.19 80 ASP A C 1
ATOM 639 O O . ASP A 1 80 ? -2.697 3.537 14.417 1.00 94.19 80 ASP A O 1
ATOM 643 N N . MET A 1 81 ? -2.403 2.139 12.711 1.00 92.62 81 MET A N 1
ATOM 644 C CA . MET A 1 81 ? -3.386 1.168 13.221 1.00 92.62 81 MET A CA 1
ATOM 645 C C . MET A 1 81 ? -2.985 0.586 14.583 1.00 92.62 81 MET A C 1
ATOM 647 O O . MET A 1 81 ? -3.835 0.345 15.450 1.00 92.62 81 MET A O 1
ATOM 651 N N . LYS A 1 82 ? -1.685 0.354 14.799 1.00 94.88 82 LYS A N 1
ATOM 652 C CA . LYS A 1 82 ? -1.154 -0.108 16.086 1.00 94.88 82 LYS A CA 1
ATOM 653 C C . LYS A 1 82 ? -1.316 0.967 17.156 1.00 94.88 82 LYS A C 1
ATOM 655 O O . LYS A 1 82 ? -1.683 0.637 18.286 1.00 94.88 82 LYS A O 1
ATOM 660 N N . GLU A 1 83 ? -1.062 2.225 16.821 1.00 95.06 83 GLU A N 1
ATOM 661 C CA . GLU A 1 83 ? -1.269 3.359 17.715 1.00 95.06 83 GLU A CA 1
ATOM 662 C C . GLU A 1 83 ? -2.750 3.577 18.030 1.00 95.06 83 GLU A C 1
ATOM 664 O O . GLU A 1 83 ? -3.103 3.679 19.203 1.00 95.06 83 GLU A O 1
ATOM 669 N N . GLU A 1 84 ? -3.642 3.529 17.037 1.00 92.19 84 GLU A N 1
ATOM 670 C CA . GLU A 1 84 ? -5.089 3.595 17.255 1.00 92.19 84 GLU A CA 1
ATOM 671 C C . GLU A 1 84 ? -5.560 2.484 18.196 1.00 92.19 84 GLU A C 1
ATOM 673 O O . GLU A 1 84 ? -6.350 2.742 19.109 1.00 92.19 84 GLU A O 1
ATOM 678 N N . LYS A 1 85 ? -5.065 1.253 18.014 1.00 92.12 85 LYS A N 1
ATOM 679 C CA . LYS A 1 85 ? -5.378 0.132 18.907 1.00 92.12 85 LYS A CA 1
ATOM 680 C C . LYS A 1 85 ? -4.866 0.395 20.321 1.00 92.12 85 LYS A C 1
ATOM 682 O O . LYS A 1 85 ? -5.638 0.259 21.264 1.00 92.12 85 LYS A O 1
ATOM 687 N N . ARG A 1 86 ? -3.606 0.815 20.478 1.00 94.81 86 ARG A N 1
ATOM 688 C CA . ARG A 1 86 ? -3.022 1.172 21.785 1.00 94.81 86 ARG A CA 1
ATOM 689 C C . ARG A 1 86 ? -3.813 2.282 22.466 1.00 94.81 86 ARG A C 1
ATOM 691 O O . ARG A 1 86 ? -4.104 2.171 23.650 1.00 94.81 86 ARG A O 1
ATOM 698 N N . ARG A 1 87 ? -4.196 3.322 21.723 1.00 94.81 87 ARG A N 1
ATOM 699 C CA . ARG A 1 87 ? -5.005 4.436 22.220 1.00 94.81 87 ARG A CA 1
ATOM 700 C C . ARG A 1 87 ? -6.381 3.956 22.667 1.00 94.81 87 ARG A C 1
ATOM 702 O O . ARG A 1 87 ? -6.801 4.329 23.753 1.00 94.81 87 ARG A O 1
ATOM 709 N N . LYS A 1 88 ? -7.058 3.118 21.874 1.00 92.50 88 LYS A N 1
ATOM 710 C CA . LYS A 1 88 ? -8.355 2.526 22.242 1.00 92.50 88 LYS A CA 1
ATOM 711 C C . LYS A 1 88 ? -8.249 1.667 23.494 1.00 92.50 88 LYS A C 1
ATOM 713 O O . LYS A 1 88 ? -9.033 1.872 24.405 1.00 92.50 88 LYS A O 1
ATOM 718 N N . THR A 1 89 ? -7.262 0.772 23.565 1.00 94.31 89 THR A N 1
ATOM 719 C CA . THR A 1 89 ? -7.019 -0.054 24.756 1.00 94.31 89 THR A CA 1
ATOM 720 C C . THR A 1 89 ? -6.701 0.807 25.974 1.00 94.31 89 THR A C 1
ATOM 722 O O . THR A 1 89 ? -7.240 0.567 27.044 1.00 94.31 89 THR A O 1
ATOM 725 N N . ARG A 1 90 ? -5.873 1.846 25.819 1.00 94.25 90 ARG A N 1
ATOM 726 C CA . ARG A 1 90 ? -5.584 2.797 26.897 1.00 94.25 90 ARG A CA 1
ATOM 727 C C . ARG A 1 90 ? -6.856 3.498 27.366 1.00 94.25 90 ARG A C 1
ATOM 729 O O . ARG A 1 90 ? -7.065 3.593 28.559 1.00 94.25 90 ARG A O 1
ATOM 736 N N . MET A 1 91 ? -7.697 3.964 26.445 1.00 89.31 91 MET A N 1
ATOM 737 C CA . MET A 1 91 ? -8.955 4.640 26.778 1.00 89.31 91 MET A CA 1
ATOM 738 C C . MET A 1 91 ? -10.025 3.709 27.344 1.00 89.31 91 MET A C 1
ATOM 740 O O . MET A 1 91 ? -10.888 4.197 28.046 1.00 89.31 91 MET A O 1
ATOM 744 N N . SER A 1 92 ? -9.996 2.409 27.044 1.00 88.62 92 SER A N 1
ATOM 745 C CA . SER A 1 92 ? -10.936 1.436 27.618 1.00 88.62 92 SER A CA 1
ATOM 746 C C . SER A 1 92 ? -10.529 0.937 29.007 1.00 88.62 92 SER A C 1
ATOM 748 O O . SER A 1 92 ? -11.266 0.164 29.605 1.00 88.62 92 SER A O 1
ATOM 750 N N . LEU A 1 93 ? -9.317 1.273 29.460 1.00 80.00 93 LEU A N 1
ATOM 751 C CA . LEU A 1 93 ? -8.804 0.937 30.792 1.00 80.00 93 LEU A CA 1
ATOM 752 C C . LEU A 1 93 ? -9.077 2.043 31.825 1.00 80.00 93 LEU A C 1
ATOM 754 O O . LEU A 1 93 ? -8.843 1.815 33.010 1.00 80.00 93 LEU A O 1
ATOM 758 N N . PHE A 1 94 ? -9.535 3.212 31.371 1.00 67.81 94 PHE A N 1
ATOM 759 C CA . PHE A 1 94 ? -10.068 4.297 32.195 1.00 67.81 94 PHE A CA 1
ATOM 760 C C . PHE A 1 94 ? -11.592 4.305 32.079 1.00 67.81 94 PHE A C 1
ATOM 762 O O . PHE A 1 94 ? -12.238 4.693 33.073 1.00 67.81 94 PHE A O 1
#